Protein AF-A0A537C0X2-F1 (afdb_monomer_lite)

Structure (mmCIF, N/CA/C/O backbone):
data_AF-A0A537C0X2-F1
#
_entry.id   AF-A0A537C0X2-F1
#
loop_
_atom_site.group_PDB
_atom_site.id
_atom_site.type_symbol
_atom_site.label_atom_id
_atom_site.label_alt_id
_atom_site.label_comp_id
_atom_site.label_asym_id
_atom_site.label_entity_id
_atom_site.label_seq_id
_atom_site.pdbx_PDB_ins_code
_atom_site.Cartn_x
_atom_site.Cartn_y
_atom_site.Cartn_z
_atom_site.occupancy
_atom_site.B_iso_or_equiv
_atom_site.auth_seq_id
_atom_site.auth_comp_id
_atom_site.auth_asym_id
_atom_site.auth_atom_id
_atom_site.pdbx_PDB_model_num
ATOM 1 N N . PHE A 1 1 ? 25.787 -2.488 2.051 1.00 51.91 1 PHE A N 1
ATOM 2 C CA . PHE A 1 1 ? 24.709 -1.758 1.370 1.00 51.91 1 PHE A CA 1
ATOM 3 C C . PHE A 1 1 ? 25.361 -0.967 0.265 1.00 51.91 1 PHE A C 1
ATOM 5 O O . PHE A 1 1 ? 26.381 -0.345 0.548 1.00 51.91 1 PHE A O 1
ATOM 12 N N . ASP A 1 2 ? 24.871 -1.110 -0.962 1.00 57.88 2 ASP A N 1
ATOM 13 C CA . ASP A 1 2 ? 25.441 -0.428 -2.123 1.00 57.88 2 ASP A CA 1
ATOM 14 C C . ASP A 1 2 ? 24.969 1.035 -2.160 1.00 57.88 2 ASP A C 1
ATOM 16 O O . ASP A 1 2 ? 23.879 1.359 -1.682 1.00 57.88 2 ASP A O 1
ATOM 20 N N . ASP A 1 3 ? 25.786 1.932 -2.708 1.00 57.03 3 ASP A N 1
ATOM 21 C CA . ASP A 1 3 ? 25.501 3.381 -2.722 1.00 57.03 3 ASP A CA 1
ATOM 22 C C . ASP A 1 3 ? 24.274 3.728 -3.595 1.00 57.03 3 ASP A C 1
ATOM 24 O O . ASP A 1 3 ? 23.582 4.731 -3.377 1.00 57.03 3 ASP A O 1
ATOM 28 N N . SER A 1 4 ? 23.961 2.857 -4.562 1.00 57.22 4 SER A N 1
ATOM 29 C CA . SER A 1 4 ? 22.751 2.923 -5.384 1.00 57.22 4 SER A CA 1
ATOM 30 C C . SER A 1 4 ? 21.484 2.654 -4.578 1.00 57.22 4 SER A C 1
ATOM 32 O O . SER A 1 4 ? 20.508 3.380 -4.748 1.00 57.22 4 SER A O 1
ATOM 34 N N . ASP A 1 5 ? 21.511 1.688 -3.658 1.00 53.19 5 ASP A N 1
ATOM 35 C CA . ASP A 1 5 ? 20.352 1.322 -2.832 1.00 53.19 5 ASP A CA 1
ATOM 36 C C . ASP A 1 5 ? 20.011 2.452 -1.851 1.00 53.19 5 ASP A C 1
ATOM 38 O O . ASP A 1 5 ? 18.845 2.749 -1.583 1.00 53.19 5 ASP A O 1
ATOM 42 N N . ILE A 1 6 ? 21.046 3.126 -1.337 1.00 66.31 6 ILE A N 1
ATOM 43 C CA . ILE A 1 6 ? 20.911 4.283 -0.443 1.00 66.31 6 ILE A CA 1
ATOM 44 C C . ILE A 1 6 ? 20.359 5.486 -1.215 1.00 66.31 6 ILE A C 1
ATOM 46 O O . ILE A 1 6 ? 19.450 6.166 -0.734 1.00 66.31 6 ILE A O 1
ATOM 50 N N . SER A 1 7 ? 20.872 5.737 -2.421 1.00 60.12 7 SER A N 1
ATOM 51 C CA . SER A 1 7 ? 20.395 6.826 -3.282 1.00 60.12 7 SER A CA 1
ATOM 52 C C . SER A 1 7 ? 18.962 6.600 -3.771 1.00 60.12 7 SER A C 1
ATOM 54 O O . SER A 1 7 ? 18.186 7.553 -3.824 1.00 60.12 7 SER A O 1
ATOM 56 N N . GLU A 1 8 ? 18.576 5.358 -4.070 1.00 59.50 8 GLU A N 1
ATOM 57 C CA . GLU A 1 8 ? 17.203 4.988 -4.430 1.00 59.50 8 GLU A CA 1
ATOM 58 C C . GLU A 1 8 ? 16.250 5.175 -3.243 1.00 59.50 8 GLU A C 1
ATOM 60 O O . GLU A 1 8 ? 15.206 5.818 -3.383 1.00 59.50 8 GLU A O 1
ATOM 65 N N . ALA A 1 9 ? 16.647 4.723 -2.049 1.00 60.34 9 ALA A N 1
ATOM 66 C CA . ALA A 1 9 ? 15.882 4.943 -0.823 1.00 60.34 9 ALA A CA 1
ATOM 67 C C . ALA A 1 9 ? 15.713 6.441 -0.501 1.00 60.34 9 ALA A C 1
ATOM 69 O O . ALA A 1 9 ? 14.628 6.870 -0.102 1.00 60.34 9 ALA A O 1
ATOM 70 N N . LEU A 1 10 ? 16.754 7.257 -0.714 1.00 60.75 10 LEU A N 1
ATOM 71 C CA . LEU A 1 10 ? 16.715 8.710 -0.510 1.00 60.75 10 LEU A CA 1
ATOM 72 C C . LEU A 1 10 ? 15.872 9.436 -1.564 1.00 60.75 10 LEU A C 1
ATOM 74 O O . LEU A 1 10 ? 15.106 10.336 -1.212 1.00 60.75 10 LEU A O 1
ATOM 78 N N . HIS A 1 11 ? 15.971 9.048 -2.837 1.00 60.22 11 HIS A N 1
ATOM 79 C CA . HIS A 1 11 ? 15.141 9.603 -3.907 1.00 60.22 11 HIS A CA 1
ATOM 80 C C . HIS A 1 11 ? 13.660 9.294 -3.665 1.00 60.22 11 HIS A C 1
ATOM 82 O O . HIS A 1 11 ? 12.800 10.170 -3.792 1.00 60.22 11 HIS A O 1
ATOM 88 N N . TRP A 1 12 ? 13.374 8.072 -3.218 1.00 63.81 12 TRP A N 1
ATOM 89 C CA . TRP A 1 12 ? 12.037 7.663 -2.823 1.00 63.81 12 TRP A CA 1
ATOM 90 C C . TRP A 1 12 ? 11.512 8.482 -1.632 1.00 63.81 12 TRP A C 1
ATOM 92 O O . TRP A 1 12 ? 10.405 9.018 -1.696 1.00 63.81 12 TRP A O 1
ATOM 102 N N . LEU A 1 13 ? 12.32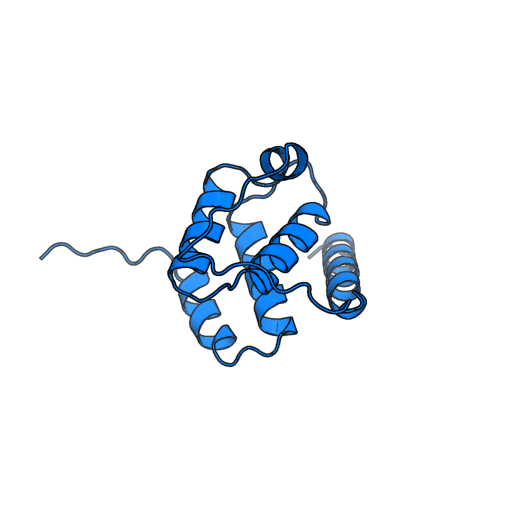6 8.676 -0.587 1.00 57.34 13 LEU A N 1
ATOM 103 C CA . LEU A 1 13 ? 11.976 9.458 0.608 1.00 57.34 13 LEU A CA 1
ATOM 104 C C . LEU A 1 13 ? 11.729 10.945 0.291 1.00 57.34 13 LEU A C 1
ATOM 106 O O . LEU A 1 13 ? 10.794 11.544 0.829 1.00 57.34 13 LEU A O 1
ATOM 110 N N . ALA A 1 14 ? 12.496 11.530 -0.633 1.00 59.09 14 ALA A N 1
ATOM 111 C CA . ALA A 1 14 ? 12.270 12.892 -1.120 1.00 59.09 14 ALA A CA 1
ATOM 112 C C . ALA A 1 14 ? 10.907 13.040 -1.825 1.00 59.09 14 ALA A C 1
ATOM 114 O O . ALA A 1 14 ? 10.218 14.042 -1.625 1.00 59.09 14 ALA A O 1
ATOM 115 N N . GLY A 1 15 ? 10.473 12.024 -2.580 1.00 58.78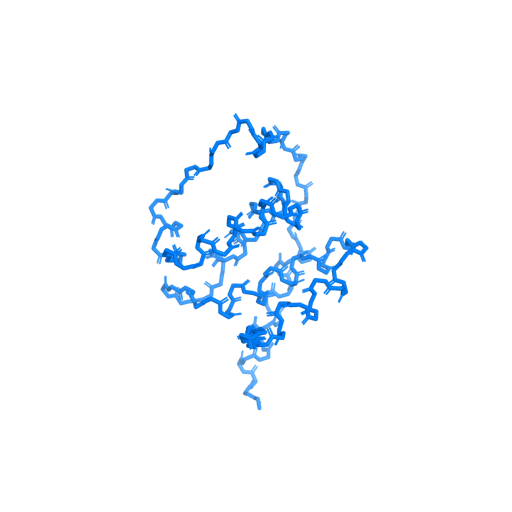 15 GLY A N 1
ATOM 116 C CA . GLY A 1 15 ? 9.149 11.991 -3.213 1.00 58.78 15 GLY A CA 1
ATOM 117 C C . GLY A 1 15 ? 7.983 11.941 -2.216 1.00 58.78 15 GLY A C 1
ATOM 118 O O . GLY A 1 15 ? 6.919 12.493 -2.492 1.00 58.78 15 GLY A O 1
ATOM 119 N N . VAL A 1 16 ? 8.182 11.339 -1.037 1.00 57.69 16 VAL A N 1
ATOM 120 C CA . VAL A 1 16 ? 7.176 11.317 0.043 1.00 57.69 16 VAL A CA 1
ATOM 121 C C . VAL A 1 16 ? 7.027 12.698 0.697 1.00 57.69 16 VAL A C 1
ATOM 123 O O . VAL A 1 16 ? 5.911 13.110 0.999 1.00 57.69 16 VAL A O 1
ATOM 126 N N . LEU A 1 17 ? 8.130 13.430 0.888 1.00 54.75 17 LEU A N 1
ATOM 127 C CA . LEU A 1 17 ? 8.141 14.746 1.549 1.00 54.75 17 LEU A CA 1
ATOM 128 C C . LEU A 1 17 ? 7.662 15.898 0.652 1.00 54.75 17 LEU A C 1
ATOM 130 O O . LEU A 1 17 ? 7.179 16.906 1.161 1.00 54.75 17 LEU A O 1
ATOM 134 N N . LEU A 1 18 ? 7.825 15.770 -0.668 1.00 52.31 18 LEU A N 1
ATOM 135 C CA . LEU A 1 18 ? 7.551 16.845 -1.629 1.00 52.31 18 LEU A CA 1
ATOM 136 C C . LEU A 1 18 ? 6.159 16.783 -2.264 1.00 52.31 18 LEU A C 1
ATOM 138 O O . LEU A 1 18 ? 5.785 17.732 -2.951 1.00 52.31 18 LEU A O 1
ATOM 142 N N . ALA A 1 19 ? 5.397 15.703 -2.071 1.00 49.66 19 ALA A N 1
ATOM 143 C CA . ALA A 1 19 ? 4.074 15.571 -2.670 1.00 49.66 19 ALA A CA 1
ATOM 144 C C . ALA A 1 19 ? 3.120 16.629 -2.078 1.00 49.66 19 ALA A C 1
ATOM 146 O O . ALA A 1 19 ? 2.760 16.524 -0.900 1.00 49.66 19 ALA A O 1
ATOM 147 N N . PRO A 1 20 ? 2.688 17.646 -2.855 1.00 44.88 20 PRO A N 1
ATOM 148 C CA . PRO A 1 20 ? 1.752 18.633 -2.351 1.00 44.88 20 PRO A CA 1
ATOM 149 C C . PRO A 1 20 ? 0.470 17.905 -1.962 1.00 44.88 20 PRO A C 1
ATOM 151 O O . PRO A 1 20 ? -0.142 17.216 -2.779 1.00 44.88 20 PRO A O 1
ATOM 154 N N . HIS A 1 21 ? 0.068 18.046 -0.702 1.00 55.03 21 HIS A N 1
ATOM 155 C CA . HIS A 1 21 ? -1.235 17.605 -0.229 1.00 55.03 21 HIS A CA 1
ATOM 156 C C . HIS A 1 21 ? -2.299 18.492 -0.890 1.00 55.03 21 HIS A C 1
ATOM 158 O O . HIS A 1 21 ? -2.769 19.469 -0.308 1.00 55.03 21 HIS A O 1
ATOM 164 N N . GLY A 1 22 ? -2.630 18.206 -2.154 1.00 51.88 22 GLY A N 1
ATOM 165 C CA . GLY A 1 22 ? -3.791 18.792 -2.810 1.00 51.88 22 GLY A CA 1
ATOM 166 C C . GLY A 1 22 ? -5.016 18.572 -1.928 1.00 51.88 22 GLY A C 1
ATOM 167 O O . GLY A 1 22 ? -5.077 17.573 -1.209 1.00 51.88 22 GLY A O 1
ATOM 168 N N . VAL A 1 23 ? -5.963 19.517 -1.946 1.00 51.25 23 VAL A N 1
ATOM 169 C CA . VAL A 1 23 ? -7.176 19.456 -1.115 1.00 51.25 23 VAL A CA 1
ATOM 170 C C . VAL A 1 23 ? -7.789 18.066 -1.271 1.00 51.25 23 VAL A C 1
ATOM 172 O O . VAL A 1 23 ? -8.224 17.727 -2.376 1.00 51.25 23 VAL A O 1
ATOM 175 N N . PRO A 1 24 ? -7.767 17.223 -0.227 1.00 58.91 24 PRO A N 1
ATOM 176 C CA . PRO A 1 24 ? -8.031 15.824 -0.443 1.00 58.91 24 PRO A CA 1
ATOM 177 C C . PRO A 1 24 ? -9.519 15.686 -0.731 1.00 58.91 24 PRO A C 1
ATOM 179 O O . PRO A 1 24 ? -10.371 16.021 0.097 1.00 58.91 24 PRO A O 1
ATOM 182 N N . GLN A 1 25 ? -9.840 15.236 -1.943 1.00 62.59 25 GLN A N 1
ATOM 183 C CA . GLN A 1 25 ? -11.217 14.964 -2.312 1.00 62.59 25 GLN A CA 1
ATOM 184 C C . GLN A 1 25 ? -11.755 13.941 -1.310 1.00 62.59 25 GLN A C 1
ATOM 186 O O . GLN A 1 25 ? -11.093 12.947 -0.999 1.00 62.59 25 GLN A O 1
ATOM 191 N N . LYS A 1 26 ? -12.926 14.221 -0.734 1.00 69.62 26 LYS A N 1
ATOM 192 C CA . LYS A 1 26 ? -13.524 13.336 0.263 1.00 69.62 26 LYS A CA 1
ATOM 193 C C . LYS A 1 26 ? -13.862 12.011 -0.415 1.00 69.62 26 LYS A C 1
ATOM 195 O O . LYS A 1 26 ? -14.820 11.927 -1.178 1.00 69.62 26 LYS A O 1
ATOM 200 N N . LEU A 1 27 ? -13.041 11.002 -0.157 1.00 79.69 27 LEU A N 1
ATOM 201 C CA . LEU A 1 27 ? -13.260 9.656 -0.656 1.00 79.69 27 LEU A CA 1
ATOM 202 C C . LEU A 1 27 ? -14.416 9.008 0.125 1.00 79.69 27 LEU A C 1
ATOM 204 O O . LEU A 1 27 ? -14.578 9.292 1.318 1.00 79.69 27 LEU A O 1
ATOM 208 N N . PRO A 1 28 ? -15.241 8.174 -0.533 1.00 79.12 28 PRO A N 1
ATOM 209 C CA . PRO A 1 28 ? -16.297 7.431 0.139 1.00 79.12 28 PRO A CA 1
ATOM 210 C C . PRO A 1 28 ? -15.713 6.472 1.182 1.00 79.12 28 PRO A C 1
ATOM 212 O O . PRO A 1 28 ? -14.582 6.005 1.055 1.00 79.12 28 PRO A O 1
ATOM 215 N N . ASP A 1 29 ? -16.501 6.184 2.218 1.00 78.88 29 ASP A N 1
ATOM 216 C CA . ASP A 1 29 ? -16.116 5.247 3.271 1.00 78.88 29 ASP A CA 1
ATOM 217 C C . ASP A 1 29 ? -15.981 3.832 2.688 1.00 78.88 29 ASP A C 1
ATOM 219 O O . ASP A 1 29 ? -16.885 3.335 1.998 1.00 78.88 29 ASP A O 1
ATOM 223 N N . SER A 1 30 ? -14.865 3.174 2.993 1.00 79.81 30 SER A N 1
ATOM 224 C CA . SER A 1 30 ? -14.542 1.802 2.601 1.00 79.81 30 SER A CA 1
ATOM 225 C C . SER A 1 30 ? -15.570 0.775 3.088 1.00 79.81 30 SER A C 1
ATOM 227 O O . SER A 1 30 ? -15.690 -0.298 2.508 1.00 79.81 30 SER A O 1
ATOM 229 N N . ARG A 1 31 ? -16.372 1.094 4.112 1.00 79.31 31 ARG A N 1
ATOM 230 C CA . ARG A 1 31 ? -17.481 0.237 4.580 1.00 79.31 31 ARG A CA 1
ATOM 231 C C . ARG A 1 31 ? -18.684 0.218 3.634 1.00 79.31 31 ARG A C 1
ATOM 233 O O . ARG A 1 31 ? -19.521 -0.673 3.732 1.00 79.31 31 ARG A O 1
ATOM 240 N N . THR A 1 32 ? -18.800 1.218 2.763 1.00 83.88 32 THR A N 1
ATOM 241 C CA . THR A 1 32 ? -19.964 1.428 1.877 1.00 83.88 32 THR A CA 1
ATOM 242 C C . THR A 1 32 ? -19.584 1.482 0.401 1.00 83.88 32 THR A C 1
ATOM 244 O O . THR A 1 32 ? -20.432 1.712 -0.457 1.00 83.88 32 THR A O 1
ATOM 247 N N . SER A 1 33 ? -18.306 1.278 0.094 1.00 86.12 33 SER A N 1
ATOM 248 C CA . SER A 1 33 ? -17.763 1.368 -1.252 1.00 86.12 33 SER A CA 1
ATOM 249 C C . SER A 1 33 ? -16.707 0.293 -1.465 1.00 86.12 33 SER A C 1
ATOM 251 O O . SER A 1 33 ? -16.157 -0.255 -0.515 1.00 86.12 33 SER A O 1
ATOM 253 N N . PHE A 1 34 ? -16.428 -0.018 -2.726 1.00 82.88 34 PHE A N 1
ATOM 254 C CA . PHE A 1 34 ? -15.322 -0.889 -3.098 1.00 82.88 34 PHE A CA 1
ATOM 255 C C . PHE A 1 34 ? -14.385 -0.137 -4.039 1.00 82.88 34 PHE A C 1
ATOM 257 O O . PHE A 1 34 ? -14.817 0.701 -4.835 1.00 82.88 34 PHE A O 1
ATOM 264 N N . ARG A 1 35 ? -13.091 -0.442 -3.955 1.00 90.12 35 ARG A N 1
ATOM 265 C CA . ARG A 1 35 ? -12.081 0.132 -4.842 1.00 90.12 35 ARG A CA 1
ATOM 266 C C . ARG A 1 35 ? -11.880 -0.765 -6.059 1.00 90.12 35 ARG A C 1
ATOM 268 O O . ARG A 1 35 ? -11.588 -1.948 -5.910 1.00 90.12 35 ARG A O 1
ATOM 275 N N . ALA A 1 36 ? -11.974 -0.192 -7.254 1.00 91.44 36 ALA A N 1
ATOM 276 C CA . ALA A 1 36 ? -11.518 -0.840 -8.479 1.00 91.44 36 ALA A CA 1
ATOM 277 C C . ALA A 1 36 ? -10.042 -0.498 -8.738 1.00 91.44 36 ALA A C 1
ATOM 279 O O . ALA A 1 36 ? -9.630 0.640 -8.520 1.00 91.44 36 ALA A O 1
ATOM 280 N N . PHE A 1 37 ? -9.259 -1.471 -9.210 1.00 93.94 37 PHE A N 1
ATOM 281 C CA . PHE A 1 37 ? -7.852 -1.271 -9.557 1.00 93.94 37 PHE A CA 1
ATOM 282 C C . PHE A 1 37 ? -7.691 -1.049 -11.062 1.00 93.94 37 PHE A C 1
ATOM 284 O O . PHE A 1 37 ? -8.234 -1.805 -11.871 1.00 93.94 37 PHE A O 1
ATOM 291 N N . ALA A 1 38 ? -6.931 -0.025 -11.442 1.00 95.06 38 ALA A N 1
ATOM 292 C CA . ALA A 1 38 ? -6.605 0.242 -12.840 1.00 95.06 38 ALA A CA 1
ATOM 293 C C . ALA A 1 38 ? -5.606 -0.804 -13.382 1.00 95.06 38 ALA A C 1
ATOM 295 O O . ALA A 1 38 ? -4.811 -1.335 -12.608 1.00 95.06 38 ALA A O 1
ATOM 296 N N . PRO A 1 39 ? -5.539 -1.056 -14.704 1.00 95.94 39 PRO A N 1
ATOM 297 C CA . PRO A 1 39 ? -4.624 -2.054 -15.276 1.00 95.94 39 PRO A CA 1
ATOM 298 C C . PRO A 1 39 ? -3.155 -1.882 -14.861 1.00 95.94 39 PRO A C 1
ATOM 300 O O . PRO A 1 39 ? -2.484 -2.859 -14.550 1.00 95.94 39 PRO A O 1
ATOM 303 N N . ARG A 1 40 ? -2.674 -0.634 -14.770 1.00 94.44 40 ARG A N 1
ATOM 304 C CA . ARG A 1 40 ? -1.318 -0.323 -14.283 1.00 94.44 40 ARG A CA 1
ATOM 305 C C . ARG A 1 40 ? -1.096 -0.722 -12.821 1.00 94.44 40 ARG A C 1
ATOM 307 O O . ARG A 1 40 ? -0.016 -1.165 -12.459 1.00 94.44 40 ARG A O 1
ATOM 314 N N . GLU A 1 41 ? -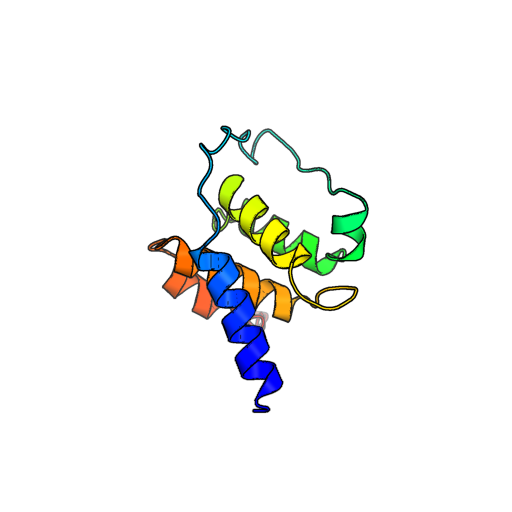2.125 -0.580 -11.990 1.00 96.31 41 GLU A N 1
ATOM 315 C CA . GLU A 1 41 ? -2.074 -0.984 -10.587 1.00 96.31 41 GLU A CA 1
ATOM 316 C C . GLU A 1 41 ? -2.106 -2.501 -10.481 1.00 96.31 41 GLU A C 1
ATOM 318 O O . GLU A 1 41 ? -1.364 -3.050 -9.687 1.00 96.31 41 GLU A O 1
ATOM 323 N N . LEU A 1 42 ? -2.906 -3.183 -11.307 1.00 96.00 42 LEU A N 1
ATOM 324 C CA . LEU A 1 42 ? -2.948 -4.646 -11.353 1.00 96.00 42 LEU A CA 1
ATOM 325 C C . LEU A 1 42 ? -1.614 -5.261 -11.799 1.00 96.00 42 LEU A C 1
ATOM 327 O O . LEU A 1 42 ? -1.283 -6.353 -11.348 1.00 96.00 42 LEU A O 1
ATOM 331 N N . ALA A 1 43 ? -0.880 -4.581 -12.684 1.00 95.12 43 ALA A N 1
ATOM 332 C CA . ALA A 1 43 ? 0.442 -5.010 -13.134 1.00 95.12 43 ALA A CA 1
ATOM 333 C C . ALA A 1 43 ? 1.507 -4.837 -12.039 1.00 95.12 43 ALA A C 1
ATOM 335 O O . ALA A 1 43 ? 2.332 -5.722 -11.837 1.00 95.12 43 ALA A O 1
ATOM 336 N N . LYS A 1 44 ? 1.460 -3.715 -11.310 1.00 95.56 44 LYS A N 1
ATOM 337 C CA . LYS A 1 44 ? 2.432 -3.391 -10.25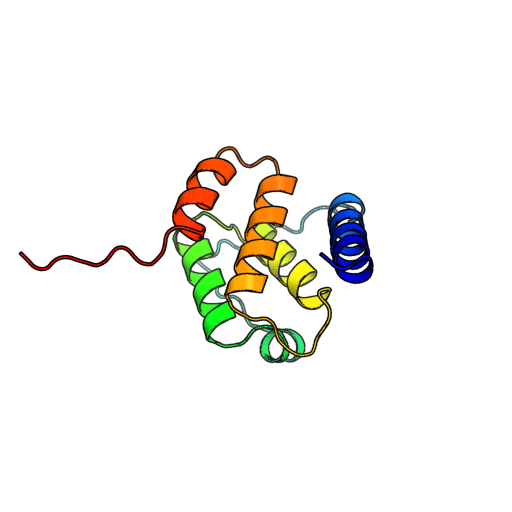9 1.00 95.56 44 LYS A CA 1
ATOM 338 C C . LYS A 1 44 ? 2.144 -4.101 -8.931 1.00 95.56 44 LYS A C 1
ATOM 340 O O . LYS A 1 44 ? 3.072 -4.504 -8.238 1.00 95.56 44 LYS A O 1
ATOM 345 N N . LEU A 1 45 ? 0.866 -4.218 -8.571 1.00 96.12 45 LEU A N 1
ATOM 346 C CA . LEU A 1 45 ? 0.350 -4.813 -7.338 1.00 96.12 45 LEU A CA 1
ATOM 347 C C . LEU A 1 45 ? -0.391 -6.102 -7.688 1.00 96.12 45 LEU A C 1
ATOM 349 O O . LEU A 1 45 ? -1.545 -6.084 -8.143 1.00 96.12 45 LEU A O 1
ATOM 353 N N . ASP A 1 46 ? 0.272 -7.223 -7.444 1.00 95.00 46 ASP A N 1
ATOM 354 C CA . ASP A 1 46 ? -0.307 -8.546 -7.628 1.00 95.00 46 ASP A CA 1
ATOM 355 C C . ASP A 1 46 ? -1.454 -8.833 -6.635 1.00 95.00 46 ASP A C 1
ATOM 357 O O . ASP A 1 46 ? -1.871 -7.992 -5.832 1.00 95.00 46 ASP A O 1
ATOM 361 N N . ALA A 1 47 ? -2.036 -10.029 -6.723 1.00 95.44 47 ALA A N 1
ATOM 362 C CA . ALA A 1 47 ? -3.168 -10.392 -5.877 1.00 95.44 47 ALA A CA 1
ATOM 363 C C . ALA A 1 47 ? -2.822 -10.383 -4.376 1.00 95.44 47 ALA A C 1
ATOM 365 O O . ALA A 1 47 ? -3.664 -9.973 -3.576 1.00 95.44 47 ALA A O 1
ATOM 366 N N . GLU A 1 48 ? -1.607 -10.790 -4.004 1.00 95.50 48 GLU A N 1
ATOM 367 C CA . GLU A 1 48 ? -1.159 -10.836 -2.611 1.00 95.50 48 GLU A CA 1
ATOM 368 C C . GLU A 1 48 ? -0.985 -9.422 -2.043 1.00 95.50 48 GLU A C 1
ATOM 370 O O . GLU A 1 48 ? -1.550 -9.100 -0.995 1.00 95.50 48 GLU A O 1
ATOM 375 N N . CYS A 1 49 ? -0.329 -8.536 -2.794 1.00 95.94 49 CYS A N 1
ATOM 376 C CA . CYS A 1 49 ? -0.194 -7.117 -2.474 1.00 95.94 49 CYS A CA 1
ATOM 377 C C . CYS A 1 49 ? -1.555 -6.437 -2.268 1.00 95.94 49 CYS A C 1
ATOM 379 O O . CYS A 1 49 ? -1.776 -5.726 -1.285 1.00 95.94 49 CYS A O 1
ATOM 381 N N . ARG A 1 50 ? -2.506 -6.672 -3.181 1.00 95.56 50 ARG A N 1
ATOM 382 C CA . ARG A 1 50 ? -3.859 -6.102 -3.072 1.00 95.56 50 ARG A CA 1
ATOM 383 C C . ARG A 1 50 ? -4.639 -6.678 -1.892 1.00 95.56 50 ARG A C 1
ATOM 385 O O . ARG A 1 50 ? -5.354 -5.930 -1.229 1.00 95.56 50 ARG A O 1
ATOM 392 N N . GLY A 1 51 ? -4.499 -7.977 -1.624 1.00 95.00 51 GLY A N 1
ATOM 393 C CA . GLY A 1 51 ? -5.102 -8.628 -0.460 1.00 95.00 51 GLY A CA 1
ATOM 394 C C . GLY A 1 51 ? -4.590 -8.026 0.847 1.00 95.00 51 GLY A C 1
ATOM 395 O O . GLY A 1 51 ? -5.383 -7.694 1.723 1.00 95.00 51 GLY A O 1
ATOM 396 N N . PHE A 1 52 ? -3.284 -7.781 0.929 1.00 94.88 52 PHE A N 1
ATOM 397 C CA . PHE A 1 52 ? -2.662 -7.125 2.071 1.00 94.88 52 PHE A CA 1
ATOM 398 C C . PHE A 1 52 ? -3.188 -5.696 2.297 1.00 94.88 52 PHE A C 1
ATOM 400 O O . PHE A 1 52 ? -3.590 -5.365 3.413 1.00 94.88 52 PHE A O 1
ATOM 407 N N . LEU A 1 53 ? -3.287 -4.867 1.246 1.00 94.25 53 LEU A N 1
ATOM 408 C CA . LEU A 1 53 ? -3.896 -3.528 1.353 1.00 94.25 53 LEU A CA 1
ATOM 409 C C . LEU A 1 53 ? -5.343 -3.587 1.843 1.00 94.25 53 LEU A C 1
ATOM 411 O O . LEU A 1 53 ? -5.736 -2.789 2.693 1.00 94.25 53 LEU A O 1
ATOM 415 N N . LEU A 1 54 ? -6.121 -4.542 1.330 1.00 92.69 54 LEU A N 1
ATOM 416 C CA . LEU A 1 54 ? -7.503 -4.742 1.746 1.00 92.69 54 LEU A CA 1
ATOM 417 C C . LEU A 1 54 ? -7.591 -5.120 3.230 1.00 92.69 54 LEU A C 1
ATOM 419 O O . LEU A 1 54 ? -8.443 -4.592 3.938 1.00 92.69 54 LEU A O 1
ATOM 423 N N . THR A 1 55 ? -6.705 -5.990 3.721 1.00 92.38 55 THR A N 1
ATOM 424 C CA . THR A 1 55 ? -6.654 -6.356 5.144 1.00 92.38 55 THR A CA 1
ATOM 425 C C . THR A 1 55 ? -6.350 -5.149 6.030 1.00 92.38 55 THR A C 1
ATOM 427 O O . THR A 1 55 ? -7.009 -4.970 7.054 1.00 92.38 55 THR A O 1
ATOM 430 N N . LEU A 1 56 ? -5.402 -4.294 5.634 1.00 92.19 56 LEU A N 1
ATOM 431 C CA . LEU A 1 56 ? -5.071 -3.075 6.380 1.00 92.19 56 LEU A CA 1
ATOM 432 C C . LEU A 1 56 ? -6.203 -2.039 6.368 1.00 92.19 56 LEU A C 1
ATOM 434 O O . LEU A 1 56 ? -6.398 -1.313 7.342 1.00 92.19 56 LEU A O 1
ATOM 438 N N . GLU A 1 57 ? -6.945 -1.957 5.267 1.00 90.00 57 GLU A N 1
ATOM 439 C CA . GLU A 1 57 ? -8.124 -1.098 5.166 1.00 90.00 57 GLU A CA 1
ATOM 440 C C . GLU A 1 57 ? -9.270 -1.618 6.050 1.00 90.00 57 GLU A C 1
ATOM 442 O O . GLU A 1 57 ? -9.904 -0.852 6.773 1.00 90.00 57 GLU A O 1
ATOM 447 N N . GLN A 1 58 ? -9.497 -2.934 6.069 1.00 87.81 58 GLN A N 1
ATOM 448 C CA . GLN A 1 58 ? -10.518 -3.568 6.911 1.00 87.81 58 GLN A CA 1
ATOM 449 C C . GLN A 1 58 ? -10.206 -3.477 8.410 1.00 87.81 58 GLN A C 1
ATOM 451 O O . GLN A 1 58 ? -11.132 -3.356 9.214 1.00 87.81 58 GLN A O 1
ATOM 456 N N . SER A 1 59 ? -8.927 -3.517 8.796 1.00 88.06 59 SER A N 1
ATOM 457 C CA . SER A 1 59 ? -8.498 -3.326 10.188 1.00 88.06 59 SER A CA 1
ATOM 458 C C . SER A 1 59 ? -8.508 -1.859 10.632 1.00 88.06 59 SER A C 1
ATOM 460 O O . SER A 1 59 ? -8.330 -1.581 11.817 1.00 88.06 59 SER A O 1
ATOM 462 N N . GLY A 1 60 ? -8.731 -0.917 9.708 1.00 86.56 60 GLY A N 1
ATOM 463 C CA . GLY A 1 60 ? -8.732 0.522 9.978 1.00 86.56 60 GLY A CA 1
ATOM 464 C C . GLY A 1 60 ? -7.338 1.138 10.118 1.00 86.56 60 GLY A C 1
ATOM 465 O O . GLY A 1 60 ? -7.229 2.310 10.474 1.00 86.56 60 GLY A O 1
ATOM 466 N N . ILE A 1 61 ? -6.274 0.379 9.829 1.00 88.81 61 ILE A N 1
ATOM 467 C CA . ILE A 1 61 ? -4.896 0.895 9.784 1.00 88.81 61 ILE A CA 1
ATOM 468 C C . ILE A 1 61 ? -4.747 1.877 8.618 1.00 88.81 61 ILE A C 1
ATOM 470 O O . ILE A 1 61 ? -4.131 2.934 8.761 1.00 88.81 61 ILE A O 1
ATOM 474 N N . LEU A 1 62 ? -5.327 1.534 7.465 1.00 89.88 62 LEU A N 1
ATOM 475 C CA . LEU A 1 62 ? -5.439 2.431 6.322 1.00 89.88 62 LEU A CA 1
ATOM 476 C C . LEU A 1 62 ? -6.882 2.923 6.187 1.00 89.88 62 LEU A C 1
ATOM 478 O O . LEU A 1 62 ? -7.830 2.153 6.286 1.00 89.88 62 LEU A O 1
ATOM 482 N N . GLY A 1 63 ? -7.041 4.215 5.919 1.00 88.50 63 GLY A N 1
ATOM 483 C CA . GLY A 1 63 ? -8.277 4.787 5.406 1.00 88.50 63 GLY A CA 1
ATOM 484 C C . GLY A 1 63 ? -8.179 5.004 3.893 1.00 88.50 63 GLY A C 1
ATOM 485 O O . GLY A 1 63 ? -7.098 4.859 3.315 1.00 88.50 63 GLY A O 1
ATOM 486 N N . PRO A 1 64 ? -9.271 5.434 3.239 1.00 88.00 64 PRO A N 1
ATOM 487 C CA . PRO A 1 64 ? -9.290 5.659 1.795 1.00 88.00 64 PRO A CA 1
ATOM 488 C C . PRO A 1 64 ? -8.143 6.549 1.294 1.00 88.00 64 PRO A C 1
ATOM 490 O O . PRO A 1 64 ? -7.505 6.233 0.296 1.00 88.00 64 PRO A O 1
ATOM 493 N N . GLN A 1 65 ? -7.843 7.643 2.004 1.00 86.44 65 GLN A N 1
ATOM 494 C CA . GLN A 1 65 ? -6.780 8.578 1.616 1.00 86.44 65 GLN A CA 1
ATOM 495 C C . GLN A 1 65 ? -5.378 7.983 1.773 1.00 86.44 65 GLN A C 1
ATOM 497 O O . GLN A 1 65 ? -4.557 8.111 0.866 1.00 86.44 65 GLN A O 1
ATOM 502 N N . THR A 1 66 ? -5.091 7.317 2.897 1.00 88.25 66 THR A N 1
ATOM 503 C CA . THR A 1 66 ? -3.775 6.694 3.109 1.00 88.25 66 THR A CA 1
ATOM 504 C C . THR A 1 66 ? -3.555 5.521 2.168 1.00 88.25 66 THR A C 1
ATOM 506 O O . THR A 1 66 ? -2.448 5.359 1.663 1.00 88.25 66 THR A O 1
ATOM 509 N N . ARG A 1 67 ? -4.603 4.754 1.849 1.00 92.81 67 ARG A N 1
ATOM 510 C CA . ARG A 1 67 ? -4.562 3.704 0.825 1.00 92.81 67 ARG A CA 1
ATOM 511 C C . ARG A 1 67 ? -4.166 4.256 -0.545 1.00 92.81 67 ARG A C 1
ATOM 513 O O . ARG A 1 67 ? -3.287 3.682 -1.180 1.00 92.81 67 ARG A O 1
ATOM 520 N N . GLU A 1 68 ? -4.775 5.354 -1.002 1.00 91.75 68 GLU A N 1
ATOM 521 C CA . GLU A 1 68 ? -4.392 5.953 -2.291 1.00 91.75 68 GLU A CA 1
ATOM 522 C C . GLU A 1 68 ? -2.936 6.423 -2.288 1.00 91.75 68 GLU A C 1
ATOM 524 O O . GLU A 1 68 ? -2.220 6.172 -3.252 1.00 91.75 68 GLU A O 1
ATOM 529 N N . LEU A 1 69 ? -2.466 7.013 -1.186 1.00 90.06 69 LEU A N 1
ATOM 530 C CA . LEU A 1 69 ? -1.069 7.429 -1.064 1.00 90.06 69 LEU A CA 1
ATOM 531 C C . LEU A 1 69 ? -0.106 6.234 -1.128 1.00 90.06 69 LEU A C 1
ATOM 533 O O . LEU A 1 69 ? 0.905 6.293 -1.825 1.00 90.06 69 LEU A O 1
ATOM 537 N N . VAL A 1 70 ? -0.426 5.125 -0.454 1.00 93.50 70 VAL A N 1
ATOM 538 C CA . VAL A 1 70 ? 0.359 3.882 -0.547 1.00 93.50 70 VAL A CA 1
ATOM 539 C C . VAL A 1 70 ? 0.422 3.381 -1.988 1.00 93.50 70 VAL A C 1
ATOM 541 O O . VAL A 1 70 ? 1.497 3.008 -2.458 1.00 93.50 70 VAL A O 1
ATOM 544 N N . ILE A 1 71 ? -0.698 3.396 -2.711 1.00 94.06 71 ILE A N 1
ATOM 545 C CA . ILE A 1 71 ? -0.755 2.941 -4.106 1.00 94.06 71 ILE A CA 1
ATOM 546 C C . ILE A 1 71 ? 0.029 3.883 -5.021 1.00 94.06 71 ILE A C 1
ATOM 548 O O . ILE A 1 71 ? 0.789 3.422 -5.868 1.00 94.06 71 ILE A O 1
ATOM 552 N N . GLU A 1 72 ? -0.075 5.193 -4.817 1.00 92.56 72 GLU A N 1
ATOM 553 C CA . GLU A 1 72 ? 0.689 6.190 -5.565 1.00 92.56 72 GLU A CA 1
ATOM 554 C C . GLU A 1 72 ? 2.201 5.984 -5.390 1.00 92.56 72 GLU A C 1
ATOM 556 O O . GLU A 1 72 ? 2.957 5.989 -6.363 1.00 92.56 72 GLU A O 1
ATOM 561 N N . ARG A 1 73 ? 2.652 5.732 -4.156 1.00 90.81 73 ARG A N 1
ATOM 562 C CA . ARG A 1 73 ? 4.059 5.419 -3.870 1.00 90.81 73 ARG A CA 1
ATOM 563 C C . ARG A 1 73 ? 4.480 4.055 -4.410 1.00 90.81 73 ARG A C 1
ATOM 565 O O . ARG A 1 73 ? 5.609 3.919 -4.869 1.00 90.81 73 ARG A O 1
ATOM 572 N N . SER A 1 74 ? 3.573 3.084 -4.415 1.00 93.94 74 SER A N 1
ATOM 573 C CA . SER A 1 74 ? 3.795 1.758 -5.001 1.00 93.94 74 SER A CA 1
ATOM 574 C C . SER A 1 74 ? 4.013 1.824 -6.511 1.00 93.94 74 SER A C 1
ATOM 576 O O . SER A 1 74 ? 4.907 1.171 -7.041 1.00 93.94 74 SER A O 1
ATOM 578 N N . LEU A 1 75 ? 3.227 2.646 -7.209 1.00 92.44 75 LEU A N 1
ATOM 579 C CA . LEU A 1 75 ? 3.382 2.884 -8.645 1.00 92.44 75 LEU A CA 1
ATOM 580 C C . LEU A 1 75 ? 4.670 3.646 -8.983 1.00 92.44 75 LEU A C 1
ATOM 582 O O . LEU A 1 75 ? 5.213 3.443 -10.064 1.00 92.44 75 LEU A O 1
ATOM 586 N N . ALA A 1 76 ? 5.146 4.506 -8.079 1.00 90.06 76 ALA A N 1
ATOM 587 C CA . ALA A 1 76 ? 6.383 5.269 -8.253 1.00 90.06 76 ALA A CA 1
ATOM 588 C C . ALA A 1 76 ? 7.659 4.467 -7.939 1.00 90.06 76 ALA A C 1
ATOM 590 O O . ALA A 1 76 ? 8.748 4.897 -8.309 1.00 90.06 76 ALA A O 1
ATOM 591 N N . ALA A 1 77 ? 7.545 3.330 -7.247 1.00 87.75 77 ALA A N 1
ATOM 592 C CA . ALA A 1 77 ? 8.682 2.458 -6.974 1.00 87.75 77 ALA A CA 1
ATOM 593 C C . ALA A 1 77 ? 9.211 1.822 -8.272 1.00 87.75 77 ALA A C 1
ATOM 595 O O . ALA A 1 77 ? 8.430 1.471 -9.160 1.00 87.75 77 ALA A O 1
ATOM 596 N N . THR A 1 78 ? 10.523 1.623 -8.376 1.00 82.94 78 THR A N 1
ATOM 597 C CA . THR A 1 78 ? 11.179 1.003 -9.539 1.00 82.94 78 THR A CA 1
ATOM 598 C C . THR A 1 78 ? 10.765 -0.471 -9.718 1.00 82.94 78 THR A C 1
ATOM 600 O O . THR A 1 78 ? 10.239 -1.104 -8.800 1.00 82.94 78 THR A O 1
ATOM 603 N N . GLY A 1 79 ? 10.951 -1.025 -10.921 1.00 85.19 79 GLY A N 1
ATOM 604 C CA . GLY A 1 79 ? 10.666 -2.430 -11.259 1.00 85.19 79 GLY A CA 1
ATOM 605 C C . GLY A 1 79 ? 9.281 -2.666 -11.872 1.00 85.19 79 GLY A C 1
ATOM 606 O O . GLY A 1 79 ? 8.445 -1.765 -11.910 1.00 85.19 79 GLY A O 1
ATOM 607 N N . ASP A 1 80 ? 9.019 -3.885 -12.341 1.00 84.19 80 ASP A N 1
ATOM 608 C CA . ASP A 1 80 ? 7.764 -4.207 -13.042 1.00 84.19 80 ASP A CA 1
ATOM 609 C C . ASP A 1 80 ? 6.610 -4.524 -12.075 1.00 84.19 80 ASP A C 1
ATOM 611 O O . ASP A 1 80 ? 5.481 -4.076 -12.274 1.00 84.19 80 ASP A O 1
ATOM 615 N N . SER A 1 81 ? 6.905 -5.224 -10.978 1.00 91.31 81 SER A N 1
ATOM 616 C CA . SER A 1 81 ? 5.948 -5.612 -9.935 1.00 91.31 81 SER A CA 1
ATOM 617 C C . SER A 1 81 ? 6.563 -5.477 -8.545 1.00 91.31 81 SER A C 1
ATOM 619 O O . SER A 1 81 ? 7.782 -5.563 -8.396 1.00 91.31 81 SER A O 1
ATOM 621 N N . LEU A 1 82 ? 5.728 -5.284 -7.528 1.00 92.19 82 LEU A N 1
ATOM 622 C CA . LEU A 1 82 ? 6.152 -5.251 -6.130 1.00 92.19 82 LEU A CA 1
ATOM 623 C C . LEU A 1 82 ? 6.004 -6.612 -5.465 1.00 92.19 82 LEU A C 1
ATOM 625 O O . LEU A 1 82 ? 5.031 -7.324 -5.703 1.00 92.19 82 LEU A O 1
ATOM 629 N N . THR A 1 83 ? 6.943 -6.927 -4.579 1.00 92.31 83 THR A N 1
ATOM 630 C CA . THR A 1 83 ? 6.772 -8.023 -3.625 1.00 92.31 83 THR A CA 1
ATOM 631 C C . THR A 1 83 ? 5.952 -7.560 -2.411 1.00 92.31 83 THR A C 1
ATOM 633 O O . THR A 1 83 ? 5.957 -6.367 -2.076 1.00 92.31 83 THR A O 1
ATOM 636 N N . PRO A 1 84 ? 5.289 -8.481 -1.687 1.00 91.44 84 PRO A N 1
ATOM 637 C CA . PRO A 1 84 ? 4.558 -8.146 -0.464 1.00 91.44 84 PRO A CA 1
ATOM 638 C C . PRO A 1 84 ? 5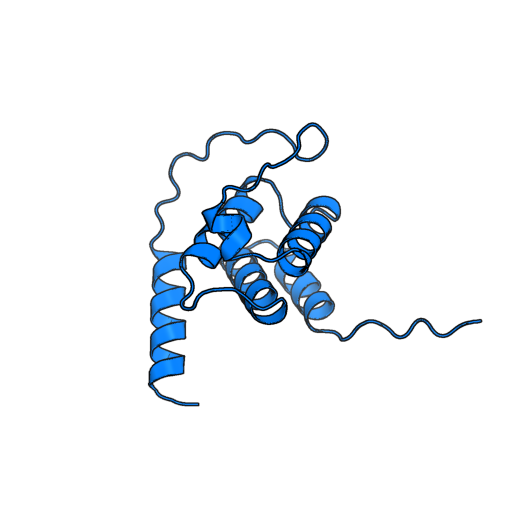.419 -7.429 0.585 1.00 91.44 84 PRO A C 1
ATOM 640 O O . PRO A 1 84 ? 4.948 -6.511 1.255 1.00 91.44 84 PRO A O 1
ATOM 643 N N . ASP A 1 85 ? 6.696 -7.796 0.711 1.00 89.38 85 ASP A N 1
ATOM 644 C CA . ASP A 1 85 ? 7.600 -7.171 1.680 1.00 89.38 85 ASP A CA 1
ATOM 645 C C . ASP A 1 85 ? 8.006 -5.749 1.276 1.00 89.38 85 ASP A C 1
ATOM 647 O O . ASP A 1 85 ? 8.060 -4.861 2.129 1.00 89.38 85 ASP A O 1
ATOM 651 N N . GLN A 1 86 ? 8.198 -5.484 -0.021 1.00 90.31 86 GLN A N 1
ATOM 652 C CA . GLN A 1 86 ? 8.402 -4.118 -0.516 1.00 90.31 86 GLN A CA 1
ATOM 653 C C . GLN A 1 86 ? 7.172 -3.246 -0.240 1.00 90.31 86 GLN A C 1
ATOM 655 O O . GLN A 1 86 ? 7.300 -2.107 0.209 1.00 90.31 86 GLN A O 1
ATOM 660 N N . LEU A 1 87 ? 5.969 -3.788 -0.440 1.00 94.25 87 LEU A N 1
ATOM 661 C CA . LEU A 1 87 ? 4.733 -3.070 -0.148 1.00 94.25 87 LEU A CA 1
ATOM 662 C C . LEU A 1 87 ? 4.577 -2.750 1.346 1.00 94.25 87 LEU A C 1
ATOM 664 O O . LEU A 1 87 ? 4.169 -1.639 1.684 1.00 94.25 87 LEU A O 1
ATOM 668 N N . LYS A 1 88 ? 4.933 -3.674 2.249 1.00 91.88 88 LYS A N 1
ATOM 669 C CA . LYS A 1 88 ? 4.941 -3.417 3.703 1.00 91.88 88 LYS A CA 1
ATOM 670 C C . LYS A 1 88 ? 5.842 -2.239 4.071 1.00 91.88 88 LYS A C 1
ATOM 672 O O . LYS A 1 88 ? 5.440 -1.400 4.875 1.00 91.88 88 LYS A O 1
ATOM 677 N N . LEU A 1 89 ? 7.025 -2.143 3.460 1.00 91.62 89 LEU A N 1
ATOM 678 C CA . LEU A 1 89 ? 7.941 -1.016 3.671 1.00 91.62 89 LEU A CA 1
ATOM 679 C C . LEU A 1 89 ? 7.328 0.304 3.193 1.00 91.62 89 LEU A C 1
ATOM 681 O O . LEU A 1 89 ? 7.377 1.305 3.910 1.00 91.62 89 LEU A O 1
ATOM 685 N N . ILE A 1 90 ? 6.687 0.293 2.021 1.00 91.19 90 ILE A N 1
ATOM 686 C CA . ILE A 1 90 ? 5.985 1.464 1.481 1.00 91.19 90 ILE A CA 1
ATOM 687 C C . ILE A 1 90 ? 4.858 1.906 2.422 1.00 91.19 90 ILE A C 1
ATOM 689 O O . ILE A 1 90 ? 4.772 3.086 2.765 1.00 91.19 90 ILE A O 1
ATOM 693 N N . VAL A 1 91 ? 4.023 0.966 2.877 1.00 91.31 91 VAL A N 1
ATOM 694 C CA . VAL A 1 91 ? 2.940 1.218 3.843 1.00 91.31 91 VAL A CA 1
ATOM 695 C C . VAL A 1 91 ? 3.486 1.864 5.108 1.00 91.31 91 VAL A C 1
ATOM 697 O O . VAL A 1 91 ? 2.980 2.897 5.541 1.00 91.31 91 VAL A O 1
ATOM 700 N N . LEU A 1 92 ? 4.527 1.275 5.688 1.00 88.12 92 LEU A N 1
ATOM 701 C CA . LEU A 1 92 ? 5.123 1.755 6.924 1.00 88.12 92 LEU A CA 1
ATOM 702 C C . LEU A 1 92 ? 5.630 3.191 6.792 1.00 88.12 92 LEU A C 1
ATOM 704 O O . LEU A 1 92 ? 5.351 4.035 7.641 1.00 88.12 92 LEU A O 1
ATOM 708 N N . MET A 1 93 ? 6.336 3.483 5.703 1.00 84.94 93 MET A N 1
ATOM 709 C CA . MET A 1 93 ? 6.882 4.814 5.476 1.00 84.94 93 MET A CA 1
ATOM 710 C C . MET A 1 93 ? 5.796 5.851 5.188 1.00 84.94 93 MET A C 1
ATOM 712 O O . MET A 1 93 ? 5.916 6.986 5.649 1.00 84.94 93 MET A O 1
ATOM 716 N N . VAL A 1 94 ? 4.695 5.467 4.538 1.00 87.00 94 VAL A N 1
ATOM 717 C CA . VAL A 1 94 ? 3.511 6.331 4.423 1.00 87.00 94 VAL A CA 1
ATOM 718 C C . VAL A 1 9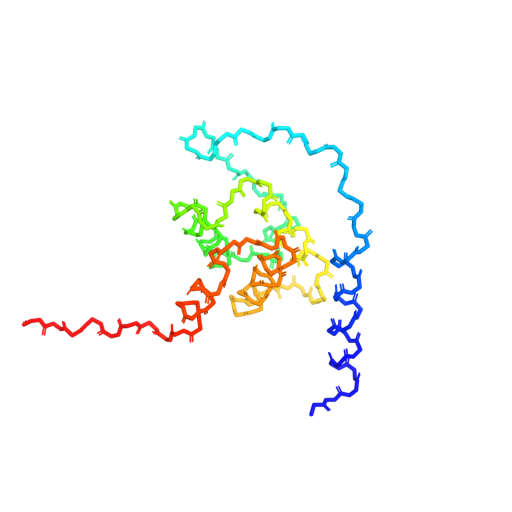4 ? 2.878 6.594 5.795 1.00 87.00 94 VAL A C 1
ATOM 720 O O . VAL A 1 94 ? 2.579 7.745 6.115 1.00 87.00 94 VAL A O 1
ATOM 723 N N . LEU A 1 95 ? 2.713 5.564 6.630 1.00 84.38 95 LEU A N 1
ATOM 724 C CA . LEU A 1 95 ? 2.147 5.705 7.978 1.00 84.38 95 LEU A CA 1
ATOM 725 C C . LEU A 1 95 ? 3.012 6.590 8.886 1.00 84.38 95 LEU A C 1
ATOM 727 O O . LEU A 1 95 ? 2.474 7.412 9.630 1.00 84.38 95 LEU A O 1
ATOM 731 N N . TRP A 1 96 ? 4.339 6.459 8.810 1.00 81.56 96 TRP A N 1
ATOM 732 C CA . TRP A 1 96 ? 5.268 7.313 9.554 1.00 81.56 96 TRP A CA 1
ATOM 733 C C . TRP A 1 96 ? 5.250 8.760 9.075 1.00 81.56 96 TRP A C 1
ATOM 735 O O . TRP A 1 96 ? 5.277 9.669 9.904 1.00 81.56 96 TRP A O 1
ATOM 745 N N . ASN A 1 97 ? 5.165 8.989 7.763 1.00 76.25 97 ASN A N 1
ATOM 746 C CA . ASN A 1 97 ? 5.126 10.341 7.214 1.00 76.25 97 ASN A CA 1
ATOM 747 C C . ASN A 1 97 ? 3.875 11.119 7.666 1.00 76.25 97 ASN A C 1
ATOM 749 O O . ASN A 1 97 ? 3.958 12.317 7.913 1.00 76.25 97 ASN A O 1
ATOM 753 N N . GLN A 1 98 ? 2.748 10.433 7.879 1.00 70.81 98 GLN A N 1
ATOM 754 C CA . GLN A 1 98 ? 1.507 11.060 8.349 1.00 70.81 98 GLN A CA 1
ATOM 755 C C . GLN A 1 98 ? 1.410 11.267 9.873 1.00 70.81 98 GLN A C 1
ATOM 757 O O . GLN A 1 98 ? 0.360 11.687 10.353 1.00 70.81 98 GLN A O 1
ATOM 762 N N . GLN A 1 99 ? 2.468 10.977 10.645 1.00 63.00 99 GLN A N 1
ATOM 763 C CA . GLN A 1 99 ? 2.476 11.094 12.115 1.00 63.00 99 GLN A CA 1
ATOM 764 C C . GLN A 1 99 ? 1.284 10.392 12.805 1.00 63.00 99 GLN A C 1
ATOM 766 O O . GLN A 1 99 ? 0.795 10.845 13.841 1.00 63.00 99 GLN A O 1
ATOM 771 N N . MET A 1 100 ? 0.798 9.277 12.246 1.00 55.97 100 MET A N 1
ATOM 772 C CA . MET A 1 100 ? -0.301 8.523 12.852 1.00 55.97 100 MET A CA 1
ATOM 773 C C . MET A 1 100 ? 0.151 7.923 14.197 1.00 55.97 100 MET A C 1
ATOM 775 O O . MET A 1 100 ? 1.117 7.159 14.207 1.00 55.97 100 MET A O 1
ATOM 779 N N . PRO A 1 101 ? -0.547 8.169 15.325 1.00 53.94 101 PRO A N 1
ATOM 780 C CA . PRO A 1 101 ? -0.163 7.639 16.643 1.00 53.94 101 PRO A CA 1
ATOM 781 C C . PRO A 1 101 ? 0.013 6.111 16.670 1.00 53.94 101 PRO A C 1
ATOM 783 O O . PRO A 1 101 ? 0.818 5.575 17.428 1.00 53.94 101 PRO A O 1
ATOM 786 N N . THR A 1 102 ? -0.726 5.406 15.814 1.00 57.88 102 THR A N 1
ATOM 787 C CA . THR A 1 102 ? -0.758 3.944 15.701 1.00 57.88 102 THR A CA 1
ATOM 788 C C . THR A 1 102 ? 0.434 3.351 14.945 1.00 57.88 102 THR A C 1
ATOM 790 O O . THR A 1 102 ? 0.637 2.138 14.992 1.00 57.88 102 THR A O 1
ATOM 793 N N . SER A 1 103 ? 1.247 4.165 14.260 1.00 58.56 103 SER A N 1
ATOM 794 C CA . SER A 1 103 ? 2.293 3.678 13.348 1.00 58.56 103 SER A CA 1
ATOM 795 C C . SER A 1 103 ? 3.367 2.838 14.042 1.00 58.56 103 SER A C 1
ATOM 797 O O . SER A 1 103 ? 3.960 1.965 13.419 1.00 58.56 103 SER A O 1
ATOM 799 N N . ARG A 1 104 ? 3.637 3.095 15.329 1.00 56.94 104 ARG A N 1
ATOM 800 C CA . ARG A 1 104 ? 4.671 2.377 16.089 1.00 56.94 104 ARG A CA 1
ATOM 801 C C . ARG A 1 104 ? 4.255 0.947 16.441 1.00 56.94 104 ARG A C 1
ATOM 803 O O . ARG A 1 104 ? 5.077 0.052 16.333 1.00 56.94 104 ARG A O 1
ATOM 810 N N . LEU A 1 105 ? 2.994 0.744 16.818 1.00 62.00 105 LEU A N 1
ATOM 811 C CA . LEU A 1 105 ? 2.462 -0.574 17.185 1.00 62.00 105 LEU A CA 1
ATOM 812 C C . LEU A 1 105 ? 2.227 -1.439 15.943 1.00 62.00 105 LEU A C 1
ATOM 814 O O . LEU A 1 105 ? 2.596 -2.605 15.911 1.00 62.00 105 LEU A O 1
ATOM 818 N N . VAL A 1 106 ? 1.697 -0.829 14.879 1.00 68.56 106 VAL A N 1
ATOM 819 C CA . VAL A 1 106 ? 1.476 -1.509 13.596 1.00 68.56 106 VAL A CA 1
ATOM 820 C C . VAL A 1 106 ? 2.788 -1.992 12.980 1.00 68.56 106 VAL A C 1
ATOM 822 O O . VAL A 1 106 ? 2.807 -3.056 12.376 1.00 68.56 106 VAL A O 1
ATOM 825 N N . ALA A 1 107 ? 3.886 -1.243 13.136 1.00 65.69 107 ALA A N 1
ATOM 826 C CA . ALA A 1 107 ? 5.192 -1.658 12.635 1.00 65.69 107 ALA A CA 1
ATOM 827 C C . ALA A 1 107 ? 5.624 -3.016 13.212 1.00 65.69 107 ALA A C 1
ATOM 829 O O . ALA A 1 107 ? 6.027 -3.901 12.465 1.00 65.69 107 ALA A O 1
ATOM 830 N N . GLU A 1 108 ? 5.511 -3.198 14.527 1.00 64.19 108 GLU A N 1
ATOM 831 C CA . GLU A 1 108 ? 5.951 -4.423 15.206 1.00 64.19 108 GLU A CA 1
ATOM 832 C C . GLU A 1 108 ? 5.114 -5.645 14.794 1.00 64.19 108 GLU A C 1
ATOM 834 O O . GLU A 1 108 ? 5.676 -6.716 14.548 1.00 64.19 108 GLU A O 1
ATOM 839 N N . ASP A 1 109 ? 3.803 -5.464 14.609 1.00 70.75 109 ASP A N 1
ATOM 840 C CA . ASP A 1 109 ? 2.903 -6.508 14.101 1.00 70.75 109 ASP A CA 1
ATOM 841 C C . ASP A 1 109 ? 3.159 -6.842 12.621 1.00 70.75 109 ASP A C 1
ATOM 843 O O . ASP A 1 109 ? 2.979 -7.982 12.198 1.00 70.75 109 ASP A O 1
ATOM 847 N N . LEU A 1 110 ? 3.600 -5.867 11.817 1.00 69.12 110 LEU A N 1
ATOM 848 C CA . LEU A 1 110 ? 3.842 -6.052 10.383 1.00 69.12 110 LEU A CA 1
ATOM 849 C C . LEU A 1 110 ? 5.110 -6.857 10.074 1.00 69.12 110 LEU A C 1
ATOM 851 O O . LEU A 1 110 ? 5.149 -7.584 9.077 1.00 69.12 110 LEU A O 1
ATOM 855 N N . PHE A 1 111 ? 6.148 -6.694 10.903 1.00 61.84 111 PHE A N 1
ATOM 856 C CA . PHE A 1 111 ? 7.446 -7.366 10.752 1.00 61.84 111 PHE A CA 1
ATOM 857 C C . PHE A 1 111 ? 7.598 -8.614 11.622 1.00 61.84 111 PHE A C 1
ATOM 859 O O . PHE A 1 111 ? 8.537 -9.386 11.413 1.00 61.84 111 PHE A O 1
ATOM 866 N N . SER A 1 112 ? 6.685 -8.853 12.562 1.00 58.84 112 SER A N 1
ATOM 867 C CA . SER A 1 112 ? 6.629 -10.130 13.264 1.00 58.84 112 SER A CA 1
ATOM 868 C C . SER A 1 112 ? 6.104 -11.214 12.317 1.00 58.84 112 SER A C 1
ATOM 870 O O . SER A 1 112 ? 5.029 -11.100 11.732 1.00 58.84 112 SER A O 1
ATOM 872 N N . ALA A 1 113 ? 6.900 -12.270 12.129 1.00 51.53 113 ALA A N 1
ATOM 873 C CA . ALA A 1 113 ? 6.537 -13.462 11.360 1.00 51.53 113 ALA A CA 1
ATOM 874 C C . ALA A 1 113 ? 5.176 -14.029 11.828 1.00 51.53 113 ALA A C 1
ATOM 876 O O . ALA A 1 113 ? 4.819 -13.837 12.994 1.00 51.53 113 ALA A O 1
ATOM 877 N N . PRO A 1 114 ? 4.410 -14.739 10.968 1.00 50.34 114 PRO A N 1
ATOM 878 C CA . PRO A 1 114 ? 3.053 -15.151 11.303 1.00 50.34 114 PRO A CA 1
ATOM 879 C C . PRO A 1 114 ? 3.090 -15.968 12.587 1.00 50.34 114 PRO A C 1
ATOM 881 O O . PRO A 1 114 ? 3.742 -17.012 12.638 1.00 50.34 114 PRO A O 1
ATOM 884 N N . HIS A 1 115 ? 2.415 -15.469 13.625 1.00 51.19 115 HIS A N 1
ATOM 885 C CA . HIS A 1 115 ? 2.274 -16.172 14.888 1.00 51.19 115 HIS A CA 1
ATOM 886 C C . HIS A 1 115 ? 1.828 -17.602 14.589 1.00 51.19 115 HIS A C 1
ATOM 888 O O . HIS A 1 115 ? 0.714 -17.836 14.110 1.00 51.19 115 HIS A O 1
ATOM 894 N N . ALA A 1 116 ? 2.730 -18.555 14.830 1.00 47.50 116 ALA A N 1
ATOM 895 C CA . ALA A 1 116 ? 2.416 -19.964 14.799 1.00 47.50 116 ALA A CA 1
ATOM 896 C C . ALA A 1 116 ? 1.249 -20.166 15.767 1.00 47.50 116 ALA A C 1
ATOM 898 O O . ALA A 1 116 ? 1.406 -20.061 16.984 1.00 47.50 116 ALA A O 1
ATOM 899 N N . ARG A 1 117 ? 0.053 -20.391 15.215 1.00 51.47 117 ARG A N 1
ATOM 900 C CA . ARG A 1 117 ? -1.093 -20.857 15.986 1.00 51.47 117 ARG A CA 1
ATOM 901 C C . ARG A 1 117 ? -0.703 -22.220 16.540 1.00 51.47 117 ARG A C 1
ATOM 903 O O . ARG A 1 117 ? -0.737 -23.207 15.811 1.00 51.47 117 ARG A O 1
ATOM 910 N N . LEU A 1 118 ? -0.286 -22.259 17.801 1.00 46.47 118 LEU A N 1
ATOM 911 C CA . LEU A 1 118 ? -0.170 -23.509 18.535 1.00 46.47 118 LEU A CA 1
ATOM 912 C C . LEU A 1 118 ? -1.594 -24.062 18.716 1.00 46.47 118 LEU A C 1
ATOM 914 O O . LEU A 1 118 ? -2.457 -23.334 19.215 1.00 46.47 118 LEU A O 1
ATOM 918 N N . PRO A 1 119 ? -1.880 -25.292 18.258 1.00 55.22 119 PRO A N 1
ATOM 919 C CA . PRO A 1 119 ? -3.150 -25.942 18.535 1.00 55.22 119 PRO A CA 1
ATOM 920 C C . PRO A 1 119 ? -3.206 -26.336 20.018 1.00 55.22 119 PRO A C 1
ATOM 922 O O . PRO A 1 119 ? -2.207 -26.793 20.574 1.00 55.22 119 PRO A O 1
ATOM 925 N N . ASN A 1 120 ? -4.373 -26.115 20.630 1.00 57.72 120 ASN A N 1
ATOM 926 C CA . ASN A 1 120 ? -4.717 -26.616 21.964 1.00 57.72 120 ASN A CA 1
ATOM 927 C C . ASN A 1 120 ? -4.783 -28.145 21.992 1.00 57.72 120 ASN A C 1
ATOM 929 O O . ASN A 1 120 ? -5.227 -28.724 20.973 1.00 57.72 120 ASN A O 1
#

Foldseek 3Di:
DDPVVVVLVVVLLVVLVPPPPDVDDDDDWVVVDDDDDDPQLCQAQPPVNVVVLVVCCVVVVDTPVLSVQLSVSSSVRDDRYDDNVNSLVSSLSSSVSVVPPCSVVVNVVSPDDPPPPDDD

Secondary structure (DSSP, 8-state):
--HHHHHHHHHHHHHHHH--------PPPTTT--PPPPHHHHHHS-HHHHHHHHHHHHTTSS-HHHHHHHHHHHHHSSSSS--HHHHHHHHHHHHHHTT-TTHHHHHHHHHSPP------

Sequence (120 aa):
FDDSDISEALHWLAGVLLAPHGVPQKLPDSRTSFRAFAPRELAKLDAECRGFLLTLEQSGILGPQTRELVIERSLAATGDSLTPDQLKLIVLMVLWNQQMPTSRLVAEDLFSAPHARLPN

Radius of gyration: 15.31 Å; chains: 1; bounding box: 46×46×37 Å

pLDDT: mean 76.87, std 16.63, range [44.88, 96.31]